Protein AF-A0A2D6CXV8-F1 (afdb_monomer_lite)

Radius of gyration: 8.9 Å; chains: 1; bounding box: 24×11×20 Å

pLDDT: mean 96.62, std 2.88, range [83.69, 98.31]

Foldseek 3Di:
DAAEDECVVVPPDDPVVVVVVCVVVPHPYYDYDD

Secondary structure (DSSP, 8-state):
---EEEGGGGTTS-HHHHHHHHHHTT--EEE---

Structure (mmCIF, N/CA/C/O backbone):
data_AF-A0A2D6CXV8-F1
#
_entry.id   AF-A0A2D6CXV8-F1
#
loop_
_atom_site.group_PDB
_atom_site.id
_atom_site.type_symbol
_atom_site.label_atom_id
_atom_site.label_alt_id
_atom_site.label_comp_id
_atom_site.label_asym_id
_atom_site.label_entity_id
_atom_site.label_seq_id
_atom_site.pdbx_PDB_ins_code
_atom_site.Cartn_x
_atom_site.Cartn_y
_atom_site.Cartn_z
_atom_site.occupancy
_atom_site.B_iso_or_equiv
_atom_site.auth_seq_id
_atom_site.auth_comp_id
_atom_site.auth_asym_id
_atom_site.auth_atom_id
_atom_site.pdbx_PDB_model_num
ATOM 1 N N . MET A 1 1 ? -14.463 5.755 10.746 1.00 83.69 1 MET A N 1
ATOM 2 C CA . MET A 1 1 ? -13.123 5.436 11.283 1.00 83.69 1 MET A CA 1
ATOM 3 C C . MET A 1 1 ? -12.224 5.320 10.073 1.00 83.69 1 MET A C 1
ATOM 5 O O . MET A 1 1 ? -12.632 4.599 9.177 1.00 83.69 1 MET A O 1
ATOM 9 N N . LYS A 1 2 ? -11.098 6.037 10.012 1.00 90.81 2 LYS A N 1
ATOM 10 C CA . LYS A 1 2 ? -10.206 5.968 8.848 1.00 90.81 2 LYS A CA 1
ATOM 11 C C . LYS A 1 2 ? -9.219 4.825 9.028 1.00 90.81 2 LYS A C 1
ATOM 13 O O . LYS A 1 2 ? -8.576 4.759 10.074 1.00 90.81 2 LYS A O 1
ATOM 18 N N . PHE A 1 3 ? -9.106 3.959 8.028 1.00 96.56 3 PHE A N 1
ATOM 19 C CA . PHE A 1 3 ? -8.125 2.876 7.992 1.00 96.56 3 PHE A CA 1
ATOM 20 C C . PHE A 1 3 ? -7.126 3.110 6.864 1.00 96.56 3 PHE A C 1
ATOM 22 O O . PHE A 1 3 ? -7.505 3.563 5.781 1.00 96.56 3 PHE A O 1
ATOM 29 N N . ALA A 1 4 ? -5.865 2.775 7.125 1.00 97.38 4 ALA A N 1
ATOM 30 C CA . ALA A 1 4 ? -4.790 2.812 6.146 1.00 97.38 4 ALA A CA 1
ATOM 31 C C . ALA A 1 4 ? -4.155 1.424 5.987 1.00 97.38 4 ALA A C 1
ATOM 33 O O . ALA A 1 4 ? -4.309 0.562 6.855 1.00 97.38 4 ALA A O 1
ATOM 34 N N . ILE A 1 5 ? -3.481 1.219 4.858 1.00 97.75 5 ILE A N 1
ATOM 35 C CA . ILE A 1 5 ? -2.725 0.006 4.534 1.00 97.75 5 ILE A CA 1
ATOM 36 C C . ILE A 1 5 ? -1.288 0.384 4.167 1.00 97.75 5 ILE A C 1
ATOM 38 O O . ILE A 1 5 ? -1.070 1.443 3.588 1.00 97.75 5 ILE A O 1
ATOM 42 N N . CYS A 1 6 ? -0.303 -0.454 4.487 1.00 97.75 6 CYS A N 1
ATOM 43 C CA . CYS A 1 6 ? 1.095 -0.206 4.126 1.00 97.75 6 CYS A CA 1
ATOM 44 C C . CYS A 1 6 ? 1.374 -0.564 2.657 1.00 97.75 6 CYS A C 1
ATOM 46 O O . CYS A 1 6 ? 0.949 -1.627 2.185 1.00 97.75 6 CYS A O 1
ATOM 48 N N . ASN A 1 7 ? 2.127 0.286 1.949 1.00 97.44 7 ASN A N 1
ATOM 49 C CA . ASN A 1 7 ? 2.548 0.060 0.563 1.00 97.44 7 ASN A CA 1
ATOM 50 C C . ASN A 1 7 ? 3.433 -1.188 0.393 1.00 97.44 7 ASN A C 1
ATOM 52 O O . ASN A 1 7 ? 3.440 -1.774 -0.685 1.00 97.44 7 ASN A O 1
ATOM 56 N N . GLU A 1 8 ? 4.107 -1.661 1.444 1.00 97.56 8 GLU A N 1
ATOM 57 C CA . GLU A 1 8 ? 4.829 -2.942 1.422 1.00 97.56 8 GLU A CA 1
ATOM 58 C C . GLU A 1 8 ? 3.909 -4.153 1.220 1.00 97.56 8 GLU A C 1
ATOM 60 O O . GLU A 1 8 ? 4.379 -5.212 0.826 1.00 97.56 8 GLU A O 1
ATOM 65 N N . THR A 1 9 ? 2.593 -4.023 1.410 1.00 97.56 9 THR A N 1
ATOM 66 C CA . THR A 1 9 ? 1.637 -5.084 1.030 1.00 97.56 9 THR A CA 1
ATOM 67 C C . THR A 1 9 ? 1.536 -5.241 -0.498 1.00 97.56 9 THR A C 1
ATOM 69 O O . THR A 1 9 ? 1.062 -6.260 -0.991 1.00 97.56 9 THR A O 1
ATOM 72 N N . TYR A 1 10 ? 2.007 -4.240 -1.250 1.00 97.06 10 TYR A N 1
ATOM 73 C CA . TYR A 1 10 ? 1.895 -4.101 -2.702 1.00 97.06 10 TYR A CA 1
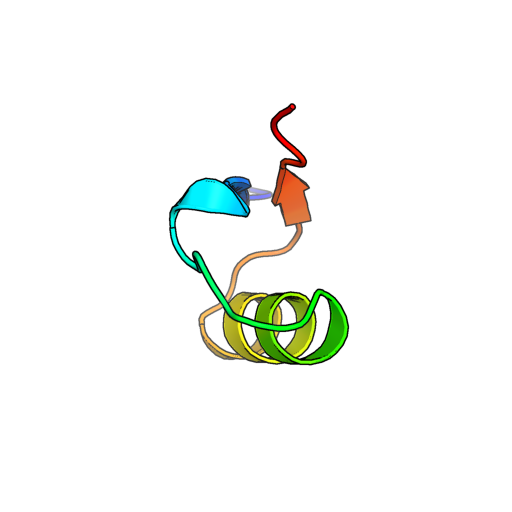ATOM 74 C C . TYR A 1 10 ? 3.272 -4.076 -3.390 1.00 97.06 10 TYR A C 1
ATOM 76 O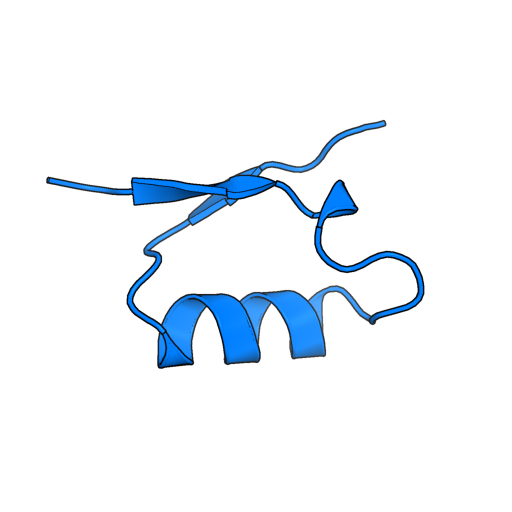 O . TYR A 1 10 ? 3.491 -3.325 -4.340 1.00 97.06 10 TYR A O 1
ATOM 84 N N . GLN A 1 11 ? 4.244 -4.864 -2.916 1.00 96.62 11 GLN A N 1
ATOM 85 C CA . GLN A 1 11 ? 5.599 -4.853 -3.489 1.00 96.62 11 GLN A CA 1
ATOM 86 C C . GLN A 1 11 ? 5.582 -5.084 -5.010 1.00 96.62 11 GLN A C 1
ATOM 88 O O . GLN A 1 11 ? 4.953 -6.015 -5.513 1.00 96.62 11 GLN A O 1
ATOM 93 N N . GLY A 1 12 ? 6.296 -4.226 -5.744 1.00 96.38 12 GLY A N 1
ATOM 94 C CA . GLY A 1 12 ? 6.376 -4.272 -7.207 1.00 96.38 12 GLY A CA 1
ATOM 95 C C . GLY A 1 12 ? 5.215 -3.596 -7.945 1.00 96.38 12 GLY A C 1
ATOM 96 O O . GLY A 1 12 ? 5.267 -3.509 -9.170 1.00 96.38 12 GLY A O 1
ATOM 97 N N . TRP A 1 13 ? 4.198 -3.096 -7.239 1.00 98.00 13 TRP A N 1
ATOM 98 C CA . TRP A 1 13 ? 3.141 -2.279 -7.835 1.00 98.00 13 TRP A CA 1
ATOM 99 C C . TRP A 1 13 ? 3.577 -0.819 -7.939 1.00 98.00 13 TRP A C 1
ATOM 101 O O . TRP A 1 13 ? 4.421 -0.341 -7.178 1.00 98.00 13 TRP A O 1
ATOM 111 N N . SER A 1 14 ? 2.967 -0.083 -8.869 1.00 97.81 14 SER A N 1
ATOM 112 C CA . SER A 1 14 ? 3.076 1.372 -8.867 1.00 97.81 14 SER A CA 1
ATOM 113 C C . SER A 1 14 ? 2.275 1.963 -7.696 1.00 97.81 14 SER A C 1
ATOM 115 O O . SER A 1 14 ? 1.323 1.355 -7.193 1.00 97.81 14 SER A O 1
ATOM 117 N N . LEU A 1 15 ? 2.631 3.174 -7.255 1.00 96.81 15 LEU A N 1
ATOM 118 C CA . LEU A 1 15 ? 1.834 3.889 -6.249 1.00 96.81 15 LEU A CA 1
ATOM 119 C C . LEU A 1 15 ? 0.421 4.203 -6.754 1.00 96.81 15 LEU A C 1
ATOM 121 O O . LEU A 1 15 ? -0.512 4.228 -5.958 1.00 96.81 15 LEU A O 1
ATOM 125 N N . GLU A 1 16 ? 0.254 4.418 -8.059 1.00 98.06 16 GLU A N 1
ATOM 126 C CA . GLU A 1 16 ? -1.052 4.679 -8.666 1.00 98.06 16 GLU A CA 1
ATOM 127 C C . GLU A 1 16 ? -1.968 3.455 -8.548 1.00 98.06 16 GLU A C 1
ATOM 129 O O . GLU A 1 16 ? -3.071 3.568 -8.011 1.00 98.06 16 GLU A O 1
ATOM 134 N N . ASP A 1 17 ? -1.470 2.273 -8.926 1.00 98.19 17 ASP A N 1
ATOM 135 C CA . ASP A 1 17 ? -2.216 1.014 -8.812 1.00 98.19 17 ASP A CA 1
ATOM 136 C C . ASP A 1 17 ? -2.524 0.678 -7.349 1.00 98.19 17 ASP A C 1
ATOM 138 O O . ASP A 1 17 ? -3.622 0.231 -7.011 1.00 98.19 17 ASP A O 1
ATOM 142 N N . THR A 1 18 ? -1.560 0.938 -6.464 1.00 98.25 18 THR A N 1
ATOM 143 C CA . THR A 1 18 ? -1.706 0.721 -5.023 1.00 98.25 18 THR A CA 1
ATOM 144 C C . THR A 1 18 ? -2.813 1.600 -4.440 1.00 98.25 18 THR A C 1
ATOM 146 O O . THR A 1 18 ? -3.692 1.102 -3.739 1.00 98.25 18 THR A O 1
ATOM 149 N N . CYS A 1 19 ? -2.813 2.898 -4.754 1.00 97.88 19 CYS A N 1
ATOM 150 C CA . CYS A 1 19 ? -3.851 3.831 -4.315 1.00 97.88 19 CYS A CA 1
ATOM 151 C C . CYS A 1 19 ? -5.226 3.462 -4.885 1.00 97.88 19 CYS A C 1
ATOM 153 O O . CYS A 1 19 ? -6.216 3.491 -4.151 1.00 97.88 19 CYS A O 1
ATOM 155 N N . ALA A 1 20 ? -5.293 3.083 -6.166 1.00 98.31 20 ALA A N 1
ATOM 156 C CA . ALA A 1 20 ? -6.534 2.663 -6.810 1.00 98.31 20 ALA A CA 1
ATOM 157 C C . ALA A 1 20 ? -7.128 1.420 -6.129 1.00 98.31 20 ALA A C 1
ATOM 159 O O . ALA A 1 20 ? -8.307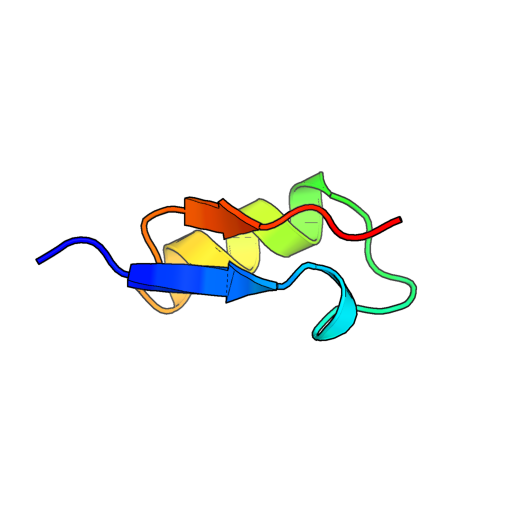 1.414 -5.770 1.00 98.31 20 ALA A O 1
ATOM 160 N N . HIS A 1 21 ? -6.308 0.394 -5.882 1.00 98.25 21 HIS A N 1
ATOM 161 C CA . HIS A 1 21 ? -6.754 -0.818 -5.203 1.00 98.25 21 HIS A CA 1
ATOM 162 C C . HIS A 1 21 ? -7.123 -0.560 -3.736 1.00 98.25 21 HIS A C 1
ATOM 164 O O . HIS A 1 21 ? -8.170 -1.019 -3.280 1.00 98.25 21 HIS A O 1
ATOM 170 N N . ALA A 1 22 ? -6.311 0.205 -2.999 1.00 97.88 22 ALA A N 1
ATOM 171 C CA . ALA A 1 22 ? -6.588 0.556 -1.607 1.00 97.88 22 ALA A CA 1
ATOM 172 C C . ALA A 1 22 ? -7.950 1.260 -1.469 1.00 97.88 22 ALA A C 1
ATOM 174 O O . ALA A 1 22 ? -8.762 0.860 -0.634 1.00 97.88 22 ALA A O 1
ATOM 175 N N . ALA A 1 23 ? -8.242 2.229 -2.342 1.00 97.69 23 ALA A N 1
ATOM 176 C CA . ALA A 1 23 ? -9.538 2.901 -2.381 1.00 97.69 23 ALA A CA 1
ATOM 177 C C . ALA A 1 23 ? -10.681 1.942 -2.760 1.00 97.69 23 ALA A C 1
ATOM 179 O O . ALA A 1 23 ? -11.747 1.984 -2.147 1.00 97.69 23 ALA A O 1
ATOM 180 N N . GLN A 1 24 ? -10.460 1.043 -3.728 1.00 98.19 24 GLN A N 1
ATOM 181 C CA . GLN A 1 24 ? -11.456 0.056 -4.161 1.00 98.19 24 GLN A CA 1
ATOM 182 C C . GLN A 1 24 ? -11.896 -0.872 -3.019 1.00 98.19 24 GLN A C 1
ATOM 184 O O . GLN A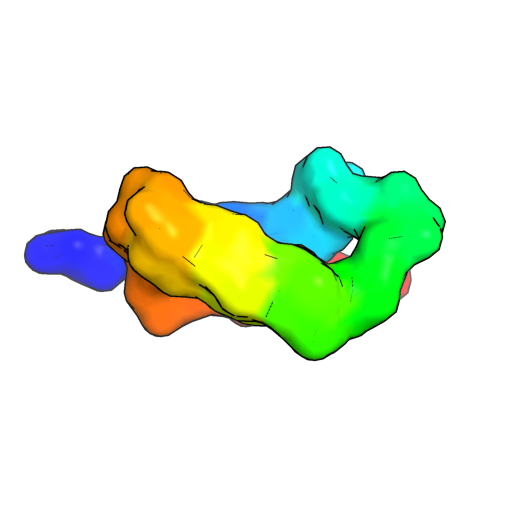 1 24 ? -13.075 -1.213 -2.926 1.00 98.19 24 GLN A O 1
ATOM 189 N N . VAL A 1 25 ? -10.968 -1.288 -2.152 1.00 97.25 25 VAL A N 1
ATOM 190 C CA . VAL A 1 25 ? -11.257 -2.216 -1.043 1.00 97.25 25 VAL A CA 1
ATOM 191 C C . VAL A 1 25 ? -11.647 -1.508 0.262 1.00 97.25 25 VAL A C 1
ATOM 193 O O . VAL A 1 25 ? -11.905 -2.171 1.265 1.00 97.25 25 VAL A O 1
ATOM 196 N N . GLY A 1 26 ? -11.741 -0.173 0.248 1.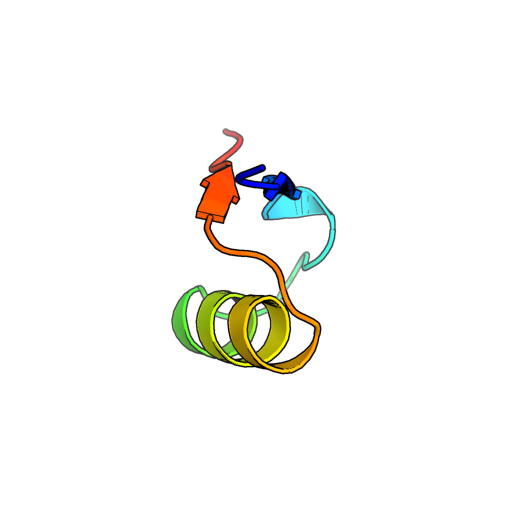00 97.31 26 GLY A N 1
ATOM 197 C CA . GLY A 1 26 ? -12.278 0.627 1.351 1.00 97.31 26 GLY A CA 1
ATOM 198 C C . GLY A 1 26 ? -11.243 1.216 2.311 1.00 97.31 26 GLY A C 1
ATOM 199 O O . GLY A 1 26 ? -11.627 1.697 3.377 1.00 97.31 26 GLY A O 1
ATOM 200 N N . TYR A 1 27 ? -9.953 1.207 1.963 1.00 97.88 27 TYR A N 1
ATOM 201 C CA . TYR A 1 27 ? -8.953 1.989 2.692 1.00 97.88 27 TYR A CA 1
ATOM 202 C C . TYR 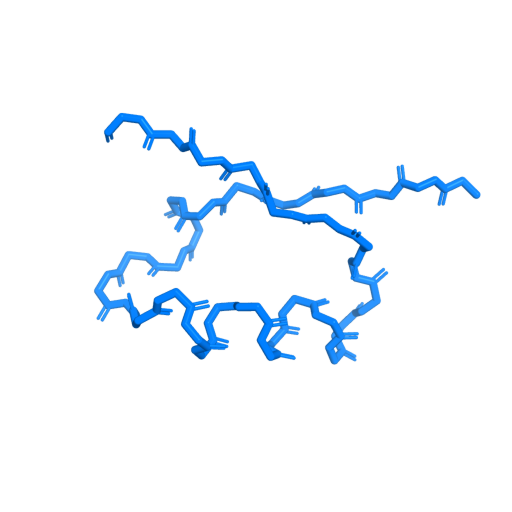A 1 27 ? -9.023 3.463 2.287 1.00 97.88 27 TYR A C 1
ATOM 204 O O . TYR A 1 27 ? -9.207 3.810 1.122 1.00 97.88 27 TYR A O 1
ATOM 212 N N . GLU A 1 28 ? -8.833 4.339 3.269 1.00 97.56 28 GLU A N 1
ATOM 213 C CA . GLU A 1 28 ? -8.856 5.797 3.097 1.00 97.56 28 GLU A CA 1
ATOM 214 C C . GLU A 1 28 ? -7.444 6.406 3.131 1.00 97.56 28 GLU A C 1
ATOM 216 O O . GLU A 1 28 ? -7.286 7.625 3.063 1.00 97.56 28 GLU A O 1
ATOM 221 N N . GLY A 1 29 ? -6.412 5.568 3.264 1.00 96.88 29 GLY A N 1
ATOM 222 C CA . GLY A 1 29 ? -5.022 5.995 3.329 1.00 96.88 29 GLY A CA 1
ATOM 223 C C . GLY A 1 29 ? -4.040 4.894 2.945 1.00 96.88 29 GLY A C 1
ATOM 224 O O . GLY A 1 29 ? -4.332 3.702 3.056 1.00 96.88 29 GLY A O 1
ATOM 225 N N . LEU A 1 30 ? -2.860 5.331 2.518 1.00 97.50 30 LEU A N 1
ATOM 226 C CA . LEU A 1 30 ? -1.705 4.486 2.260 1.00 97.50 30 LEU A CA 1
ATOM 227 C C . LEU A 1 30 ? -0.560 4.947 3.165 1.00 97.50 30 LEU A C 1
ATOM 229 O O . LEU A 1 30 ? -0.245 6.137 3.209 1.00 97.50 30 LEU A O 1
ATOM 233 N N . GLU A 1 31 ? 0.049 4.016 3.885 1.00 97.75 31 GLU A N 1
ATOM 234 C CA . GLU A 1 31 ? 1.271 4.249 4.650 1.00 97.75 31 GLU A CA 1
ATOM 235 C C . GLU A 1 31 ? 2.467 3.959 3.742 1.00 97.75 31 GLU A C 1
ATOM 237 O O . GLU A 1 31 ? 2.523 2.906 3.105 1.00 97.75 31 GLU A O 1
ATOM 242 N N . LEU A 1 32 ? 3.399 4.908 3.649 1.00 96.62 32 LEU A N 1
ATOM 243 C CA . LEU A 1 32 ? 4.604 4.775 2.834 1.00 96.62 32 LEU A CA 1
ATOM 244 C C . LEU A 1 32 ? 5.776 4.374 3.728 1.00 96.62 32 LEU A C 1
ATOM 246 O O . LEU A 1 32 ? 6.285 5.193 4.496 1.00 96.62 32 LEU A O 1
ATOM 250 N N . ALA A 1 33 ? 6.175 3.113 3.629 1.00 94.19 33 ALA A N 1
ATOM 251 C CA . ALA A 1 33 ? 7.371 2.578 4.259 1.00 94.19 33 ALA A CA 1
ATOM 252 C C . ALA A 1 33 ? 8.641 2.874 3.423 1.00 94.19 33 ALA A C 1
ATOM 254 O O . ALA A 1 33 ? 8.511 3.235 2.246 1.00 94.19 33 ALA A O 1
ATOM 255 N N . PRO A 1 34 ? 9.841 2.788 4.041 1.00 90.19 34 PRO A N 1
ATOM 256 C CA . PRO A 1 34 ? 11.126 3.103 3.407 1.00 90.19 34 PRO A CA 1
ATOM 257 C C . PRO A 1 34 ? 11.452 2.300 2.145 1.00 90.19 34 PRO A C 1
ATOM 259 O O . PRO A 1 34 ? 11.098 1.102 2.085 1.00 90.19 34 PRO A O 1
#

Sequence (34 aa):
MKFAICNETYQGWSLEDTCAHAAQVGYEGLELAP